Protein AF-A0A7X8QIA3-F1 (afdb_monomer_lite)

Radius of gyration: 25.98 Å; chains: 1; bounding box: 81×32×65 Å

Secondary structure (DSSP, 8-state):
---HHHHHHHHHHHHTTTTSEEEEEEE-SSS-EEEEEEEEEEE-SSEEEEEEEPTTS-EEEEEEEHHHHHTTSEEEEEPPPHHHHTTGGG--------------------

Structure (mmCIF, N/CA/C/O backbone):
data_AF-A0A7X8QIA3-F1
#
_entry.id   AF-A0A7X8QIA3-F1
#
loop_
_atom_site.group_PDB
_atom_site.id
_atom_site.type_symbol
_atom_site.label_atom_id
_atom_site.label_alt_id
_atom_site.label_comp_id
_atom_site.label_asym_id
_atom_site.label_entity_id
_atom_site.label_seq_id
_atom_site.pdbx_PDB_ins_code
_atom_site.Cartn_x
_atom_site.Cartn_y
_atom_site.Cartn_z
_atom_site.occupancy
_atom_site.B_iso_or_equiv
_atom_site.auth_seq_id
_atom_site.auth_comp_id
_atom_site.auth_asym_id
_atom_site.auth_atom_id
_atom_site.pdbx_PDB_model_num
ATOM 1 N N . MET A 1 1 ? -9.563 6.804 20.720 1.00 38.34 1 MET A N 1
ATOM 2 C CA . MET A 1 1 ? -9.244 5.400 21.048 1.00 38.34 1 MET A CA 1
ATOM 3 C C . MET A 1 1 ? -9.165 4.683 19.713 1.00 38.34 1 MET A C 1
ATOM 5 O O . MET A 1 1 ? -10.201 4.548 19.086 1.00 38.34 1 MET A O 1
ATOM 9 N N . ILE A 1 2 ? -7.966 4.381 19.207 1.00 37.50 2 ILE A N 1
ATOM 10 C CA . ILE A 1 2 ? -7.834 3.646 17.938 1.00 37.50 2 ILE A CA 1
ATOM 11 C C . ILE A 1 2 ? -8.128 2.188 18.264 1.00 37.50 2 ILE A C 1
ATOM 13 O O . ILE A 1 2 ? -7.470 1.584 19.117 1.00 37.50 2 ILE A O 1
ATOM 17 N N . VAL A 1 3 ? -9.212 1.684 17.691 1.00 44.78 3 VAL A N 1
ATOM 18 C CA . VAL A 1 3 ? -9.768 0.380 18.010 1.00 44.78 3 VAL A CA 1
ATOM 19 C C . VAL A 1 3 ? -8.868 -0.649 17.341 1.00 44.78 3 VAL A C 1
ATOM 21 O O . VAL A 1 3 ? -8.652 -0.632 16.138 1.00 44.78 3 VAL A O 1
ATOM 24 N N . LYS A 1 4 ? -8.294 -1.553 18.132 1.00 52.97 4 LYS A N 1
ATOM 25 C CA . LYS A 1 4 ? -7.361 -2.587 17.652 1.00 52.97 4 LYS A CA 1
ATOM 26 C C . LYS A 1 4 ? -7.958 -3.452 16.524 1.00 52.97 4 LYS A C 1
ATOM 28 O O . LYS A 1 4 ? -7.212 -3.980 15.708 1.00 52.97 4 LYS A O 1
ATOM 33 N N . ALA A 1 5 ? -9.291 -3.543 16.476 1.00 57.59 5 ALA A N 1
ATOM 34 C CA . ALA A 1 5 ? -10.055 -4.227 15.436 1.00 57.59 5 ALA A CA 1
ATOM 35 C C . ALA A 1 5 ? 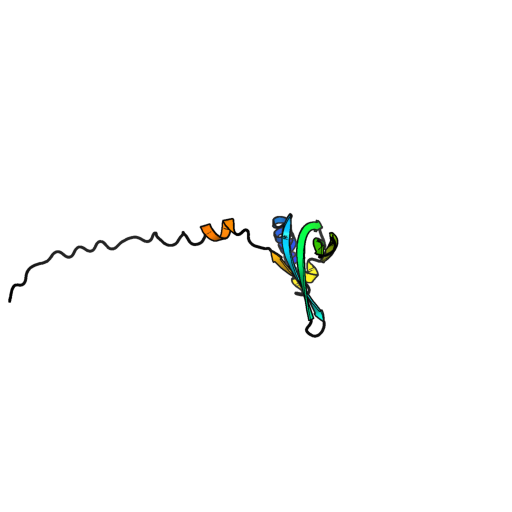-9.832 -3.644 14.027 1.00 57.59 5 ALA A C 1
ATOM 37 O O . ALA A 1 5 ? -9.848 -4.405 13.060 1.00 57.59 5 ALA A O 1
ATOM 38 N N . ASP A 1 6 ? -9.553 -2.341 13.916 1.00 76.69 6 ASP A N 1
ATOM 39 C CA . ASP A 1 6 ? -9.356 -1.672 12.624 1.00 76.69 6 ASP A CA 1
ATOM 40 C C . ASP A 1 6 ? -8.033 -2.105 11.972 1.00 76.69 6 ASP A C 1
ATOM 42 O O . ASP A 1 6 ? -7.965 -2.309 10.763 1.00 76.69 6 ASP A O 1
ATOM 46 N N . ILE A 1 7 ? -6.988 -2.342 12.780 1.00 84.44 7 ILE A N 1
ATOM 47 C CA . ILE A 1 7 ? -5.668 -2.765 12.285 1.00 84.44 7 ILE A CA 1
ATOM 48 C C . ILE A 1 7 ? -5.736 -4.164 11.672 1.00 84.44 7 ILE A C 1
ATOM 50 O O . ILE A 1 7 ? -5.192 -4.388 10.593 1.00 84.44 7 ILE A O 1
ATOM 54 N N . ASP A 1 8 ? -6.396 -5.112 12.343 1.00 85.88 8 ASP A N 1
ATOM 55 C CA . ASP A 1 8 ? -6.506 -6.481 11.836 1.00 85.88 8 ASP A CA 1
ATOM 56 C C . ASP A 1 8 ? -7.340 -6.550 10.550 1.00 85.88 8 ASP A C 1
ATOM 58 O O . ASP A 1 8 ? -7.040 -7.372 9.683 1.00 85.88 8 ASP A O 1
ATOM 62 N N . GLN A 1 9 ? -8.363 -5.700 10.406 1.00 85.56 9 GLN A N 1
ATOM 63 C CA . GLN A 1 9 ? -9.131 -5.611 9.164 1.00 85.56 9 GLN A CA 1
ATOM 64 C C . GLN A 1 9 ? -8.293 -5.002 8.038 1.00 85.56 9 GLN A C 1
ATOM 66 O O . GLN A 1 9 ? -8.147 -5.642 7.000 1.00 85.56 9 GLN A O 1
ATOM 71 N N . CYS A 1 10 ? -7.644 -3.855 8.276 1.00 87.31 10 CYS A N 1
ATOM 72 C CA . CYS A 1 10 ? -6.725 -3.259 7.304 1.00 87.31 10 CYS A CA 1
ATOM 73 C C . CYS A 1 10 ? -5.634 -4.240 6.870 1.00 87.31 10 CYS A C 1
ATOM 75 O O . CYS A 1 10 ? -5.300 -4.304 5.688 1.00 87.31 10 CYS A O 1
ATOM 77 N N . ARG A 1 11 ? -5.087 -5.024 7.808 1.00 88.19 11 ARG A N 1
ATOM 78 C CA . ARG A 1 11 ? -4.105 -6.061 7.490 1.00 88.19 11 ARG A CA 1
ATOM 79 C C . ARG A 1 11 ? -4.689 -7.105 6.544 1.00 88.19 11 ARG A C 1
ATOM 81 O O . ARG A 1 11 ? -4.061 -7.374 5.530 1.00 88.19 11 ARG A O 1
ATOM 88 N N . ARG A 1 12 ? -5.866 -7.668 6.846 1.00 89.56 12 ARG A N 1
ATOM 89 C CA . ARG A 1 12 ? -6.519 -8.670 5.980 1.00 89.56 12 ARG A CA 1
ATOM 90 C C . ARG A 1 12 ? -6.773 -8.132 4.575 1.00 89.56 12 ARG A C 1
ATOM 92 O O . ARG A 1 12 ? -6.523 -8.834 3.599 1.00 89.56 12 ARG A O 1
ATOM 99 N N . ASP A 1 13 ? -7.226 -6.887 4.477 1.00 87.19 13 ASP A N 1
ATOM 100 C CA . ASP A 1 13 ? -7.512 -6.253 3.192 1.00 87.19 13 ASP A CA 1
ATOM 101 C C . ASP A 1 13 ? -6.222 -6.050 2.380 1.00 87.19 13 ASP A C 1
ATOM 103 O O . ASP A 1 13 ? -6.183 -6.352 1.190 1.00 87.19 13 ASP A O 1
ATOM 107 N N . LEU A 1 14 ? -5.133 -5.614 3.024 1.00 88.81 14 LEU A N 1
ATOM 108 C CA . LEU A 1 14 ? -3.814 -5.482 2.393 1.00 88.81 14 LEU A CA 1
ATOM 109 C C . LEU A 1 14 ? -3.195 -6.834 2.025 1.00 88.81 14 LEU A C 1
ATOM 111 O O . LEU A 1 14 ? -2.626 -6.961 0.944 1.00 88.81 14 LEU A O 1
ATOM 115 N N . GLU A 1 15 ? -3.334 -7.850 2.874 1.00 90.56 15 GLU A N 1
ATOM 116 C CA . GLU A 1 15 ? -2.884 -9.218 2.594 1.00 90.56 15 GLU A CA 1
ATOM 117 C C . GLU A 1 15 ? -3.573 -9.781 1.342 1.00 90.56 15 GLU A C 1
ATOM 119 O O . GLU A 1 15 ? -2.917 -10.384 0.493 1.00 90.56 15 GLU A O 1
ATOM 124 N N . ALA A 1 16 ? -4.868 -9.502 1.155 1.00 88.75 16 ALA A N 1
ATOM 125 C CA . ALA A 1 16 ? -5.594 -9.857 -0.066 1.00 88.75 16 ALA A CA 1
ATOM 126 C C . ALA A 1 16 ? -5.094 -9.096 -1.312 1.00 88.75 16 ALA A C 1
ATOM 128 O O . ALA A 1 16 ? -5.400 -9.479 -2.441 1.00 88.75 16 ALA A O 1
ATOM 129 N N . CYS A 1 17 ? -4.335 -8.013 -1.122 1.00 86.06 17 CYS A N 1
ATOM 130 C CA . CYS A 1 17 ? -3.731 -7.197 -2.171 1.00 86.06 17 CYS A CA 1
ATOM 131 C C . CYS A 1 17 ? -2.253 -7.493 -2.447 1.00 86.06 17 CYS A C 1
ATOM 133 O O . CYS A 1 17 ? -1.657 -6.778 -3.256 1.00 86.06 17 CYS A O 1
ATOM 135 N N . LEU A 1 18 ? -1.648 -8.492 -1.800 1.00 91.00 18 LEU A N 1
ATOM 136 C CA . LEU A 1 18 ? -0.232 -8.814 -1.988 1.00 91.00 18 LEU A CA 1
ATOM 137 C C . LEU A 1 18 ? 0.094 -9.088 -3.464 1.00 91.00 18 LEU A C 1
ATOM 139 O O . LEU A 1 18 ? -0.629 -9.796 -4.161 1.00 91.00 18 LEU A O 1
ATOM 143 N N . GLY A 1 19 ? 1.185 -8.495 -3.948 1.00 90.44 19 GLY A N 1
ATOM 144 C CA . GLY A 1 19 ? 1.619 -8.577 -5.343 1.00 90.44 19 GLY A CA 1
ATOM 145 C C . GLY A 1 19 ? 0.891 -7.635 -6.306 1.00 90.44 19 GLY A C 1
ATOM 146 O O . GLY A 1 19 ? 1.276 -7.564 -7.473 1.00 90.44 19 GLY A O 1
ATOM 147 N N . ARG A 1 20 ? -0.124 -6.881 -5.857 1.00 90.12 20 ARG A N 1
ATOM 148 C CA . ARG A 1 20 ? -0.823 -5.899 -6.701 1.00 90.12 20 ARG A CA 1
ATOM 149 C C . ARG A 1 20 ? -0.118 -4.548 -6.719 1.00 90.12 20 ARG A C 1
ATOM 151 O O . ARG A 1 20 ? 0.591 -4.167 -5.781 1.00 90.12 20 ARG A O 1
ATOM 158 N N . LYS A 1 21 ? -0.352 -3.803 -7.800 1.00 91.00 21 LYS A N 1
ATOM 159 C CA . LYS A 1 21 ? 0.103 -2.422 -7.930 1.00 91.00 21 LYS A CA 1
ATOM 160 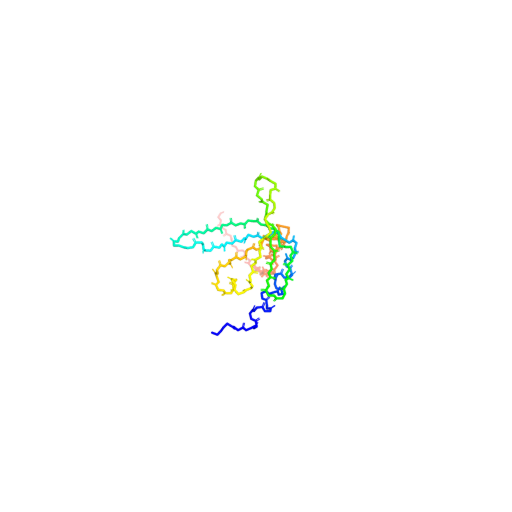C C . LYS A 1 21 ? -0.745 -1.516 -7.036 1.00 91.00 21 LYS A C 1
ATOM 162 O O . LYS A 1 21 ? -1.975 -1.565 -7.048 1.00 91.00 21 LYS A O 1
ATOM 167 N N . VAL A 1 22 ? -0.062 -0.709 -6.236 1.00 90.56 22 VAL A N 1
ATOM 168 C CA . VAL A 1 22 ? -0.655 0.217 -5.277 1.00 90.56 22 VAL A CA 1
ATOM 169 C C . VAL A 1 22 ? -0.078 1.613 -5.462 1.00 90.56 22 VAL A C 1
ATOM 171 O O . VAL A 1 22 ? 1.098 1.804 -5.785 1.00 90.56 22 VAL A O 1
ATOM 174 N N . ARG A 1 23 ? -0.920 2.611 -5.226 1.00 90.94 23 ARG A N 1
ATOM 175 C CA . ARG A 1 23 ? -0.568 4.024 -5.207 1.00 90.94 23 ARG A CA 1
ATOM 176 C C . ARG A 1 23 ? -0.652 4.522 -3.773 1.00 90.94 23 ARG A C 1
ATOM 178 O O . ARG A 1 23 ? -1.711 4.497 -3.155 1.00 90.94 23 ARG A O 1
ATOM 185 N N . LEU A 1 24 ? 0.482 4.966 -3.256 1.00 90.38 24 LEU A N 1
ATOM 186 C CA . LEU A 1 24 ? 0.625 5.532 -1.926 1.00 90.38 24 LEU A CA 1
ATOM 187 C C . LEU A 1 24 ? 0.576 7.048 -2.017 1.00 90.38 24 LEU A C 1
ATOM 189 O O . LEU A 1 24 ? 1.348 7.661 -2.760 1.00 90.38 24 LEU A O 1
ATOM 193 N N . ARG A 1 25 ? -0.295 7.667 -1.230 1.00 90.19 25 ARG A N 1
ATOM 194 C CA . ARG A 1 25 ? -0.402 9.117 -1.125 1.00 90.19 25 ARG A CA 1
ATOM 195 C C . ARG A 1 25 ? -0.137 9.525 0.315 1.00 90.19 25 ARG A C 1
ATOM 197 O O . ARG A 1 25 ? -0.846 9.123 1.223 1.00 90.19 25 ARG A O 1
ATOM 204 N N . THR A 1 26 ? 0.899 10.326 0.523 1.00 89.12 26 THR A N 1
ATOM 205 C CA . THR A 1 26 ? 1.325 10.773 1.857 1.00 89.12 26 THR A CA 1
ATOM 206 C C . THR A 1 26 ? 1.266 12.287 1.984 1.00 89.12 26 THR A C 1
ATOM 208 O O . THR A 1 26 ? 1.574 13.020 1.035 1.00 89.12 26 THR A O 1
ATOM 211 N N . SER A 1 27 ? 0.877 12.774 3.163 1.00 80.69 27 SER A N 1
ATOM 212 C CA . SER A 1 27 ? 0.826 14.202 3.486 1.00 80.69 27 SER A CA 1
ATOM 213 C C . SER A 1 27 ? 2.182 14.684 4.028 1.00 80.69 27 SER A C 1
ATOM 215 O O . SER A 1 27 ? 2.497 14.640 5.212 1.00 80.69 27 SER A O 1
ATOM 217 N N . GLY A 1 28 ? 3.037 15.176 3.133 1.00 72.31 28 GLY A N 1
ATOM 218 C CA . GLY A 1 28 ? 4.368 15.705 3.444 1.00 72.31 28 GLY A CA 1
ATOM 219 C C . GLY A 1 28 ? 4.366 17.149 3.972 1.00 72.31 28 GLY A C 1
ATOM 220 O O . GLY A 1 28 ? 5.086 17.992 3.435 1.00 72.31 28 GLY A O 1
ATOM 221 N N . GLY A 1 29 ? 3.563 17.473 4.992 1.00 75.69 29 GLY A N 1
ATOM 222 C CA . GLY A 1 29 ? 3.575 18.779 5.681 1.00 75.69 29 GLY A CA 1
ATOM 223 C C . GLY A 1 29 ? 2.549 19.818 5.183 1.00 75.69 29 GLY A C 1
ATOM 224 O O . GLY A 1 29 ? 1.447 19.470 4.774 1.00 75.69 29 GLY A O 1
ATOM 225 N N . ARG A 1 30 ? 2.881 21.126 5.248 1.00 77.75 30 ARG A N 1
ATOM 226 C CA . ARG A 1 30 ? 1.953 22.281 5.077 1.00 77.75 30 ARG A CA 1
ATOM 227 C C . ARG A 1 30 ? 1.444 22.514 3.634 1.00 77.75 30 ARG A C 1
ATOM 229 O O . ARG A 1 30 ? 1.590 23.621 3.126 1.00 77.75 30 ARG A O 1
ATOM 236 N N . LYS A 1 31 ? 0.806 21.509 3.012 1.00 78.94 31 LYS A N 1
ATOM 237 C CA . LYS A 1 31 ? 0.233 21.448 1.635 1.00 78.94 31 LYS A CA 1
ATOM 238 C C . LYS A 1 31 ? 1.046 20.673 0.590 1.00 78.94 31 LYS A C 1
ATOM 240 O O . LYS A 1 31 ? 0.834 20.863 -0.605 1.00 78.94 31 LYS A O 1
ATOM 245 N N . ARG A 1 32 ? 1.960 19.788 0.987 1.00 83.38 32 ARG A N 1
ATOM 246 C CA . ARG A 1 32 ? 2.629 18.903 0.019 1.00 83.38 32 ARG A CA 1
ATOM 247 C C . ARG A 1 32 ? 2.043 17.507 0.122 1.00 83.38 32 ARG A C 1
ATOM 249 O O . ARG A 1 32 ? 2.045 16.916 1.192 1.00 83.38 32 ARG A O 1
ATOM 256 N N . VAL A 1 33 ? 1.559 17.002 -1.001 1.00 86.88 33 VAL A N 1
ATOM 257 C CA . VAL A 1 33 ? 1.126 15.616 -1.157 1.00 86.88 33 VAL A CA 1
ATOM 258 C C . VAL A 1 33 ? 2.182 14.918 -1.997 1.00 86.88 33 VAL A C 1
ATOM 260 O O . VAL A 1 33 ? 2.545 15.413 -3.064 1.00 86.88 33 VAL A O 1
ATOM 263 N N . ILE A 1 34 ? 2.698 13.798 -1.506 1.00 87.12 34 ILE A N 1
ATOM 264 C CA . ILE A 1 34 ? 3.662 12.971 -2.227 1.00 87.12 34 ILE A CA 1
ATOM 265 C C . ILE A 1 34 ? 2.921 11.721 -2.681 1.00 87.12 34 ILE A C 1
ATOM 267 O O . ILE A 1 34 ? 2.378 10.989 -1.856 1.00 87.12 34 ILE A O 1
ATOM 271 N N . ILE A 1 35 ? 2.893 11.498 -3.992 1.00 88.81 35 ILE A N 1
ATOM 272 C CA . ILE A 1 35 ? 2.300 10.308 -4.600 1.00 88.81 35 ILE A CA 1
ATOM 273 C C . ILE A 1 35 ? 3.441 9.400 -5.048 1.00 88.81 35 ILE A C 1
ATOM 275 O O . ILE A 1 35 ? 4.383 9.853 -5.702 1.00 88.81 35 ILE A O 1
ATOM 279 N N . ARG A 1 36 ? 3.371 8.130 -4.662 1.00 88.69 36 ARG A N 1
ATOM 280 C CA . ARG A 1 36 ? 4.307 7.076 -5.049 1.00 88.69 36 ARG A CA 1
ATOM 281 C C . ARG A 1 36 ? 3.522 5.903 -5.601 1.00 88.69 36 ARG A C 1
ATOM 283 O O . ARG A 1 36 ? 2.489 5.546 -5.048 1.00 88.69 36 ARG A O 1
ATOM 290 N N . GLU A 1 37 ? 4.021 5.298 -6.664 1.00 89.88 37 GLU A N 1
ATOM 291 C CA . GLU A 1 37 ? 3.478 4.047 -7.185 1.00 89.88 37 GLU A CA 1
ATOM 292 C C . GLU A 1 37 ? 4.470 2.921 -6.926 1.00 89.88 37 GLU A C 1
ATOM 294 O O . GLU A 1 37 ? 5.686 3.106 -7.042 1.00 89.88 37 GLU A O 1
ATOM 299 N N . GLY A 1 38 ? 3.947 1.756 -6.566 1.00 91.69 38 GLY A N 1
ATOM 300 C CA . GLY A 1 38 ? 4.754 0.582 -6.292 1.00 91.69 38 GLY A CA 1
ATOM 301 C C . GLY A 1 38 ? 3.929 -0.692 -6.242 1.00 91.69 38 GLY A C 1
ATOM 302 O O . GLY A 1 38 ? 2.726 -0.686 -6.487 1.00 91.69 38 GLY A O 1
ATOM 303 N N . ILE A 1 39 ? 4.594 -1.796 -5.937 1.00 92.44 39 ILE A N 1
ATOM 304 C CA . ILE A 1 39 ? 3.985 -3.116 -5.788 1.00 92.44 39 ILE A CA 1
ATOM 305 C C . ILE A 1 39 ? 3.989 -3.466 -4.306 1.00 92.44 39 ILE A C 1
ATOM 307 O O . ILE A 1 39 ? 5.028 -3.359 -3.649 1.00 92.44 39 ILE A O 1
ATOM 311 N N . LEU A 1 40 ? 2.837 -3.868 -3.773 1.00 93.38 40 LEU A N 1
ATOM 312 C CA . LEU A 1 40 ? 2.755 -4.356 -2.401 1.00 93.38 40 LEU A CA 1
ATOM 313 C C . LEU A 1 40 ? 3.494 -5.695 -2.308 1.00 93.38 40 LEU A C 1
ATOM 315 O O . LEU A 1 40 ? 3.081 -6.672 -2.924 1.00 93.38 40 LEU A O 1
ATOM 319 N N . GLU A 1 41 ? 4.603 -5.724 -1.575 1.00 92.00 41 GLU A N 1
ATOM 320 C CA . GLU A 1 41 ? 5.505 -6.876 -1.545 1.00 92.00 41 GLU A CA 1
ATOM 321 C C . GLU A 1 41 ? 5.157 -7.815 -0.389 1.00 92.00 41 GLU A C 1
ATOM 323 O O . GLU A 1 41 ? 4.760 -8.952 -0.626 1.00 92.00 41 GLU A O 1
ATOM 328 N N . ASN A 1 42 ? 5.226 -7.314 0.850 1.00 92.62 42 ASN A N 1
ATOM 329 C CA . ASN A 1 42 ? 4.969 -8.094 2.058 1.00 92.62 42 ASN A CA 1
ATOM 330 C C . ASN A 1 42 ? 4.086 -7.318 3.044 1.00 92.62 42 ASN A C 1
ATOM 332 O O . ASN A 1 42 ? 4.214 -6.104 3.208 1.00 92.62 42 ASN A O 1
ATOM 336 N N . CYS A 1 43 ? 3.261 -8.056 3.784 1.00 92.19 43 CYS A N 1
ATOM 337 C CA . CYS A 1 43 ? 2.491 -7.568 4.923 1.00 92.19 43 CYS A CA 1
ATOM 338 C C . CYS A 1 43 ? 2.962 -8.311 6.178 1.00 92.19 43 CYS A C 1
ATOM 340 O O . CYS A 1 43 ? 2.838 -9.527 6.279 1.00 92.19 43 CYS A O 1
ATOM 342 N N . TYR A 1 44 ? 3.542 -7.580 7.126 1.00 91.69 44 TYR A N 1
ATOM 343 C CA . TYR A 1 44 ? 3.949 -8.082 8.439 1.00 91.69 44 TYR A CA 1
ATOM 344 C C . TYR A 1 44 ? 2.902 -7.698 9.492 1.00 91.69 44 TYR A C 1
ATOM 346 O O . TYR A 1 44 ? 2.054 -6.851 9.222 1.00 91.69 44 TYR A O 1
ATOM 354 N N . PRO A 1 45 ? 2.952 -8.241 10.723 1.00 88.38 45 PRO A N 1
ATOM 355 C CA . PRO A 1 45 ? 1.922 -7.979 11.731 1.00 88.38 45 PRO A CA 1
ATOM 356 C C . PRO A 1 45 ? 1.676 -6.498 12.060 1.00 88.38 45 PRO A C 1
ATOM 358 O O . PRO A 1 45 ? 0.541 -6.133 12.342 1.00 88.38 45 PRO A O 1
ATOM 361 N N . ASN A 1 46 ? 2.711 -5.649 11.995 1.00 89.81 46 ASN A N 1
ATOM 362 C CA . ASN A 1 46 ? 2.625 -4.2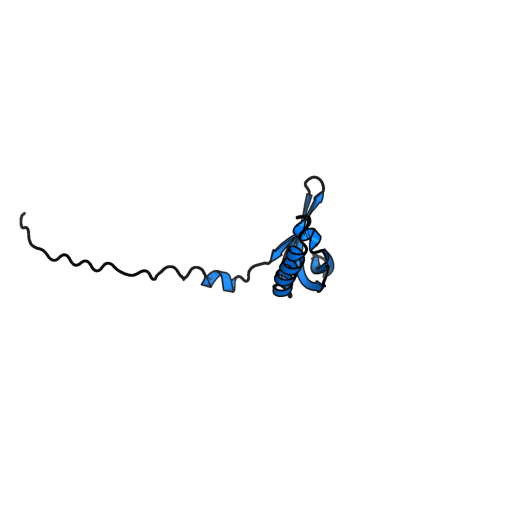27 12.369 1.00 89.81 46 ASN A CA 1
ATOM 363 C C . ASN A 1 46 ? 2.892 -3.248 11.214 1.00 89.81 46 ASN A C 1
ATOM 365 O O . ASN A 1 46 ? 2.575 -2.064 11.331 1.00 89.81 46 ASN A O 1
ATOM 369 N N . VAL A 1 47 ? 3.503 -3.720 10.127 1.00 92.81 47 VAL A N 1
ATOM 370 C CA . VAL A 1 47 ? 3.940 -2.892 8.998 1.00 92.81 47 VAL A CA 1
ATOM 371 C C . VAL A 1 47 ? 3.752 -3.636 7.685 1.00 92.81 47 VAL A C 1
ATOM 373 O O . VAL A 1 47 ? 3.756 -4.863 7.664 1.00 92.81 47 VAL A O 1
ATOM 376 N N . PHE A 1 48 ? 3.654 -2.908 6.585 1.00 93.00 48 PHE A N 1
ATOM 377 C CA . PHE A 1 48 ? 3.659 -3.452 5.231 1.00 93.00 48 PHE A CA 1
ATOM 378 C C . PHE A 1 48 ? 4.769 -2.797 4.409 1.00 93.00 48 PHE A C 1
ATOM 380 O O . PHE A 1 48 ? 5.193 -1.677 4.707 1.00 93.00 48 PHE A O 1
ATOM 387 N N . THR A 1 49 ? 5.262 -3.502 3.393 1.00 94.00 49 THR A N 1
ATOM 388 C CA . THR A 1 49 ? 6.348 -3.039 2.528 1.00 94.00 49 THR A CA 1
ATOM 389 C C . THR A 1 49 ? 5.892 -2.930 1.083 1.00 94.00 49 THR A C 1
ATOM 391 O O . THR A 1 49 ? 5.338 -3.875 0.521 1.00 94.00 49 THR A O 1
ATOM 394 N N . VAL A 1 50 ? 6.168 -1.786 0.465 1.00 93.19 50 VAL A N 1
ATOM 395 C CA . VAL A 1 50 ? 5.830 -1.487 -0.926 1.00 93.19 50 VAL A CA 1
ATOM 396 C C . VAL A 1 50 ? 7.098 -1.198 -1.703 1.00 93.19 50 VAL A C 1
ATOM 398 O O . VAL A 1 50 ? 7.879 -0.310 -1.355 1.00 93.19 50 VAL A O 1
ATOM 401 N N . ARG A 1 51 ? 7.283 -1.938 -2.785 1.00 93.00 51 ARG A N 1
ATOM 402 C CA . ARG A 1 51 ? 8.403 -1.807 -3.702 1.00 93.00 51 ARG A CA 1
ATOM 403 C C . ARG A 1 51 ? 8.080 -0.765 -4.768 1.00 93.00 51 ARG A C 1
ATOM 405 O O . ARG A 1 51 ? 7.285 -1.029 -5.666 1.00 93.00 51 ARG A O 1
ATOM 412 N N . CYS A 1 52 ? 8.685 0.412 -4.683 1.00 90.94 52 CYS A N 1
ATOM 413 C CA . CYS A 1 52 ? 8.506 1.496 -5.648 1.00 90.94 52 CYS A CA 1
ATOM 414 C C . CYS A 1 52 ? 9.687 1.536 -6.624 1.00 90.94 52 CYS A C 1
ATOM 416 O O . CYS A 1 52 ? 10.840 1.495 -6.200 1.00 90.94 52 CYS A O 1
ATOM 418 N N . VAL A 1 53 ? 9.426 1.655 -7.925 1.00 84.62 53 VAL A N 1
ATOM 419 C CA . VAL A 1 53 ? 10.483 1.790 -8.942 1.00 84.62 53 VAL A CA 1
ATOM 420 C C . VAL A 1 53 ? 10.648 3.270 -9.285 1.00 84.62 53 VAL A C 1
ATOM 422 O O . VAL A 1 53 ? 9.662 3.951 -9.560 1.00 84.62 53 VAL A O 1
ATOM 425 N N . ARG A 1 54 ? 11.881 3.789 -9.239 1.00 81.25 54 ARG A N 1
ATOM 426 C CA . ARG A 1 54 ? 12.219 5.137 -9.733 1.00 81.25 54 ARG A CA 1
ATOM 427 C C . ARG A 1 54 ? 12.831 5.073 -11.133 1.00 81.25 54 ARG A C 1
ATOM 429 O O . ARG A 1 54 ? 13.361 4.043 -11.531 1.00 81.25 54 ARG A O 1
ATOM 436 N N . ASP A 1 55 ? 12.851 6.214 -11.821 1.00 77.56 55 ASP A N 1
ATOM 437 C CA . ASP A 1 55 ? 13.299 6.362 -13.218 1.00 77.56 55 ASP A CA 1
ATOM 438 C C . ASP A 1 55 ? 14.741 5.891 -13.508 1.00 77.56 55 ASP A C 1
ATOM 440 O O . ASP A 1 55 ? 15.083 5.641 -14.656 1.00 77.56 55 ASP A O 1
ATOM 444 N N . ASN A 1 56 ? 15.592 5.742 -12.486 1.00 77.31 56 ASN A N 1
ATOM 445 C CA . ASN A 1 56 ? 16.998 5.330 -12.625 1.00 77.31 56 ASN A CA 1
ATOM 446 C C . ASN A 1 56 ? 17.242 3.858 -12.225 1.00 77.31 56 ASN A C 1
ATOM 448 O O . ASN A 1 56 ? 18.247 3.577 -11.577 1.00 77.31 56 ASN A O 1
ATOM 452 N N . GLU A 1 57 ? 16.289 2.949 -12.473 1.00 72.38 57 GLU A N 1
ATOM 453 C CA . GLU A 1 57 ? 16.319 1.527 -12.045 1.00 72.38 57 GLU A CA 1
ATOM 454 C C . GLU A 1 57 ? 16.466 1.298 -10.527 1.00 72.38 57 GLU A C 1
ATOM 456 O O . GLU A 1 57 ? 16.529 0.164 -10.049 1.00 72.38 57 GLU A O 1
ATOM 461 N N . ASN A 1 58 ? 16.469 2.367 -9.729 1.00 81.88 58 ASN A N 1
ATOM 462 C CA . ASN A 1 58 ? 16.573 2.249 -8.290 1.00 81.88 58 ASN A CA 1
ATOM 463 C C . ASN A 1 58 ? 15.214 1.850 -7.716 1.00 81.88 58 ASN A C 1
ATOM 465 O O . ASN A 1 58 ? 14.227 2.587 -7.821 1.00 81.88 58 ASN A O 1
ATOM 469 N N . THR A 1 59 ? 15.187 0.673 -7.105 1.00 85.19 59 THR A N 1
ATOM 470 C CA . THR A 1 59 ? 14.010 0.139 -6.435 1.00 85.19 59 THR A CA 1
ATOM 471 C C . THR A 1 59 ? 14.053 0.551 -4.969 1.00 85.19 59 THR A C 1
ATOM 473 O O . THR A 1 59 ? 14.940 0.151 -4.220 1.00 85.19 59 THR A O 1
ATOM 476 N N . GLU A 1 60 ? 13.093 1.367 -4.555 1.00 89.56 60 GLU A N 1
ATOM 477 C CA . GLU A 1 60 ? 12.952 1.850 -3.186 1.00 89.56 60 GLU A CA 1
ATOM 478 C C . GLU A 1 60 ? 11.893 1.010 -2.466 1.00 89.56 60 GLU A C 1
ATOM 480 O O . GLU A 1 60 ? 10.716 1.032 -2.828 1.00 89.56 60 GLU A O 1
ATOM 485 N N . LEU A 1 61 ? 12.310 0.256 -1.448 1.00 90.75 61 LEU A N 1
ATOM 486 C CA . LEU A 1 61 ? 11.394 -0.476 -0.580 1.00 90.75 61 LEU A CA 1
ATOM 487 C C . LEU A 1 61 ? 10.944 0.441 0.558 1.00 90.75 61 LEU A C 1
ATOM 489 O O . LEU A 1 61 ? 11.742 0.813 1.419 1.00 90.75 61 LEU A O 1
ATOM 493 N N . LEU A 1 62 ? 9.668 0.807 0.560 1.00 90.62 62 LEU A N 1
ATOM 494 C CA . LEU A 1 62 ? 9.071 1.663 1.578 1.00 90.62 62 LEU A CA 1
ATOM 495 C C . LEU A 1 62 ? 8.295 0.817 2.580 1.00 90.62 62 LEU A C 1
ATOM 497 O O . LEU A 1 62 ? 7.457 0.012 2.185 1.00 90.62 62 LEU A O 1
ATOM 501 N N . SER A 1 63 ? 8.544 1.020 3.870 1.00 92.19 63 SER A N 1
ATOM 502 C CA . SER A 1 63 ? 7.790 0.389 4.953 1.00 92.19 63 SER A CA 1
ATOM 503 C C . SER A 1 63 ? 6.871 1.399 5.632 1.00 92.19 63 SER A C 1
ATOM 505 O O . SER A 1 63 ? 7.350 2.444 6.077 1.00 92.19 63 SER A O 1
ATOM 507 N N . TYR A 1 64 ? 5.593 1.061 5.774 1.00 91.06 64 TYR A N 1
ATOM 508 C CA . TYR A 1 64 ? 4.591 1.879 6.462 1.00 91.06 64 TYR A CA 1
ATOM 509 C C . TYR A 1 64 ? 3.854 1.055 7.511 1.00 91.06 64 TYR A C 1
ATOM 511 O O . TYR A 1 64 ? 3.752 -0.169 7.392 1.00 91.06 64 TYR A O 1
ATOM 519 N N . SER A 1 65 ? 3.346 1.709 8.552 1.00 91.69 65 SER A N 1
ATOM 520 C CA . SER A 1 65 ? 2.533 1.047 9.569 1.00 91.69 65 SER A CA 1
ATOM 521 C C . SER A 1 65 ? 1.053 1.084 9.196 1.00 91.69 65 SER A C 1
ATOM 523 O O . SER A 1 65 ? 0.589 1.994 8.513 1.00 91.69 65 SER A O 1
ATOM 525 N N . TYR A 1 66 ? 0.276 0.119 9.688 1.00 90.00 66 TYR A N 1
ATOM 526 C CA . TYR A 1 66 ? -1.185 0.167 9.533 1.00 90.00 66 TYR A CA 1
ATOM 527 C C . TYR A 1 66 ? -1.797 1.368 10.258 1.00 90.00 66 TYR A C 1
ATOM 529 O O . TYR A 1 66 ? -2.835 1.873 9.850 1.00 90.00 66 TYR A O 1
ATOM 537 N N . VAL A 1 67 ? -1.134 1.856 11.312 1.00 89.44 67 VAL A N 1
ATOM 538 C CA . VAL A 1 67 ? -1.562 3.062 12.025 1.00 89.44 67 VAL A CA 1
ATOM 539 C C . VAL A 1 67 ? -1.515 4.271 11.097 1.00 89.44 67 VAL A C 1
ATOM 541 O O . VAL A 1 67 ? -2.457 5.048 11.123 1.00 89.44 67 VAL A O 1
ATOM 544 N N . ASP A 1 68 ? -0.505 4.382 10.228 1.00 88.44 68 ASP A N 1
ATOM 545 C CA . ASP A 1 68 ? -0.394 5.500 9.279 1.00 88.44 68 ASP A CA 1
ATOM 546 C C . ASP A 1 68 ? -1.573 5.559 8.296 1.00 88.44 68 ASP A C 1
ATOM 548 O O . ASP A 1 68 ? -1.950 6.644 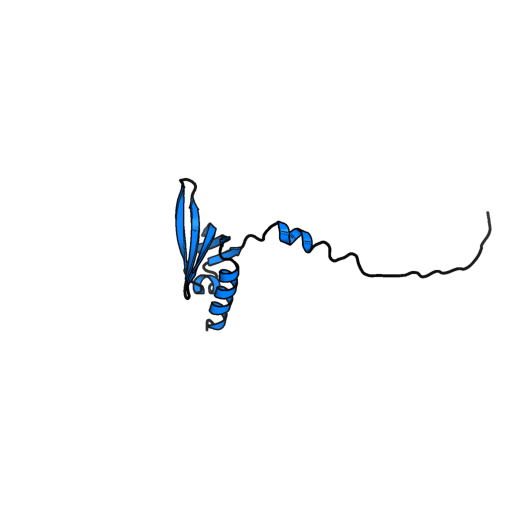7.850 1.00 88.44 68 ASP A O 1
ATOM 552 N N . ILE A 1 69 ? -2.167 4.405 7.974 1.00 86.69 69 ILE A N 1
ATOM 553 C CA . ILE A 1 69 ? -3.388 4.316 7.163 1.00 86.69 69 ILE A CA 1
ATOM 554 C C . ILE A 1 69 ? -4.592 4.785 7.973 1.00 86.69 69 ILE A C 1
ATOM 556 O O . ILE A 1 69 ? -5.363 5.625 7.516 1.00 86.69 69 ILE A O 1
ATOM 560 N N . LEU A 1 70 ? -4.726 4.283 9.202 1.00 86.12 70 LEU A N 1
ATOM 561 C CA . LEU A 1 70 ? -5.828 4.642 10.096 1.00 86.12 70 LEU A CA 1
ATOM 562 C C . LEU A 1 70 ? -5.806 6.119 10.511 1.00 86.12 70 LEU A C 1
ATOM 564 O O . LEU A 1 70 ? -6.850 6.677 10.838 1.00 86.12 70 LEU A O 1
ATOM 568 N N . THR A 1 71 ? -4.634 6.755 10.523 1.00 86.31 71 THR A N 1
ATOM 569 C CA . THR A 1 71 ? -4.467 8.184 10.823 1.00 86.31 71 THR A CA 1
ATOM 570 C C . THR A 1 71 ? -4.430 9.058 9.573 1.00 86.31 71 THR A C 1
ATOM 572 O O . THR A 1 71 ? -4.023 10.217 9.674 1.00 86.31 71 THR A O 1
ATOM 575 N N . GLU A 1 72 ? -4.785 8.519 8.400 1.00 83.19 72 GLU A N 1
ATOM 576 C CA . GLU A 1 72 ? -4.804 9.240 7.112 1.00 83.19 72 GLU A CA 1
ATOM 577 C C . GLU A 1 72 ? -3.460 9.919 6.777 1.00 83.19 72 GLU A C 1
ATOM 579 O O . GLU A 1 72 ? -3.359 10.884 6.017 1.00 83.19 72 GLU A O 1
ATOM 584 N N . THR A 1 73 ? -2.378 9.423 7.373 1.00 86.38 73 THR A N 1
ATOM 585 C CA . THR A 1 73 ? -1.016 9.893 7.109 1.00 86.38 73 THR A CA 1
ATOM 586 C C . THR A 1 73 ? -0.518 9.307 5.788 1.00 86.38 73 THR A C 1
ATOM 588 O O . THR A 1 73 ? 0.216 9.967 5.042 1.00 86.38 73 THR A O 1
ATOM 591 N N . VAL A 1 74 ? -0.973 8.089 5.481 1.00 87.25 74 VAL A N 1
ATOM 592 C CA . VAL A 1 74 ? -0.758 7.355 4.235 1.00 87.25 74 VAL A CA 1
ATOM 593 C C . VAL A 1 74 ? -2.111 6.862 3.718 1.00 87.25 74 VAL A C 1
ATOM 595 O O . VAL A 1 74 ? -2.752 6.027 4.341 1.00 87.25 74 VAL A O 1
ATOM 598 N N . GLU A 1 75 ? -2.524 7.308 2.541 1.00 88.06 75 GLU A N 1
ATOM 599 C CA . GLU A 1 75 ? -3.631 6.704 1.799 1.00 88.06 75 GLU A CA 1
ATOM 600 C C . GLU A 1 75 ? -3.069 5.649 0.835 1.00 88.06 75 GLU A C 1
ATOM 602 O O . GLU A 1 75 ? -2.130 5.925 0.078 1.00 88.06 75 GLU A O 1
ATOM 607 N N . VAL A 1 76 ? -3.646 4.445 0.847 1.00 88.38 76 VAL A N 1
ATOM 608 C CA . VAL A 1 76 ? -3.289 3.350 -0.067 1.00 88.38 76 VAL A CA 1
ATOM 609 C C . VAL A 1 76 ? -4.440 3.126 -1.040 1.00 88.38 76 VAL A C 1
ATOM 611 O O . VAL A 1 76 ? -5.537 2.760 -0.631 1.00 88.38 76 VAL A O 1
ATOM 614 N N . ALA A 1 77 ? -4.187 3.316 -2.332 1.00 87.94 77 ALA A N 1
ATOM 615 C CA . ALA A 1 77 ? -5.130 3.000 -3.397 1.00 87.94 77 ALA A CA 1
ATOM 616 C C . ALA A 1 77 ? -4.626 1.790 -4.190 1.00 87.94 77 ALA A C 1
ATOM 618 O O . ALA A 1 77 ? -3.540 1.829 -4.766 1.00 87.94 77 ALA A O 1
ATOM 619 N N . VAL A 1 78 ? -5.405 0.712 -4.214 1.00 86.06 78 VAL A N 1
ATOM 620 C CA . VAL A 1 78 ? -5.111 -0.485 -5.014 1.00 86.06 78 VAL A CA 1
ATOM 621 C C . VAL A 1 78 ? -5.664 -0.259 -6.416 1.00 86.06 78 VAL A C 1
ATOM 623 O O . VAL A 1 78 ? -6.813 0.157 -6.556 1.00 86.06 78 VAL A O 1
ATOM 626 N N . GLU A 1 79 ? -4.855 -0.492 -7.448 1.00 79.94 79 GLU A N 1
ATOM 627 C CA . GLU A 1 79 ? -5.312 -0.370 -8.834 1.00 79.94 79 GLU A CA 1
ATOM 628 C C . GLU A 1 79 ? -6.268 -1.543 -9.137 1.00 79.94 79 GLU A C 1
ATOM 630 O O . GLU A 1 79 ? -5.852 -2.700 -9.008 1.00 79.94 79 GLU A O 1
ATOM 635 N N . PRO A 1 80 ? -7.560 -1.289 -9.439 1.00 69.44 80 PRO A N 1
ATOM 636 C CA . PRO A 1 80 ? -8.493 -2.358 -9.763 1.00 69.44 80 PRO A CA 1
ATOM 637 C C . PRO A 1 80 ? -8.074 -3.004 -11.080 1.00 69.44 80 PRO A C 1
ATOM 639 O O . PRO A 1 80 ? -7.699 -2.313 -12.026 1.00 69.44 80 PRO A O 1
ATOM 642 N N . ASP A 1 81 ? -8.146 -4.332 -11.129 1.00 64.75 81 ASP A N 1
ATOM 643 C CA . ASP A 1 81 ? -7.861 -5.079 -12.346 1.00 64.75 81 ASP A CA 1
ATOM 644 C C . ASP A 1 81 ? -8.881 -4.669 -13.426 1.00 64.75 81 ASP A C 1
ATOM 646 O O . ASP A 1 81 ? -10.090 -4.838 -13.204 1.00 64.75 81 ASP A O 1
ATOM 650 N N . PRO A 1 82 ? -8.447 -4.081 -14.558 1.00 60.19 82 PRO A N 1
ATOM 651 C CA . PRO A 1 82 ? -9.360 -3.588 -15.585 1.00 60.19 82 PRO A CA 1
ATOM 652 C C . PRO A 1 82 ? -10.294 -4.678 -16.128 1.00 60.19 82 PRO A C 1
ATOM 654 O O . PRO A 1 82 ? -11.372 -4.349 -16.615 1.00 60.19 82 PRO A O 1
ATOM 657 N N . GLU A 1 83 ? -9.937 -5.960 -16.010 1.00 56.31 83 GLU A N 1
ATOM 658 C CA . GLU A 1 83 ? -10.729 -7.077 -16.537 1.00 56.31 83 GLU A CA 1
ATOM 659 C C . GLU A 1 83 ? -11.982 -7.399 -15.692 1.00 56.31 83 GLU A C 1
ATOM 661 O O . GLU A 1 83 ? -13.013 -7.799 -16.233 1.00 56.31 83 GLU A O 1
ATOM 666 N N . LEU A 1 84 ? -11.960 -7.133 -14.378 1.00 54.66 84 LEU A N 1
ATOM 667 C CA . LEU A 1 84 ? -13.109 -7.360 -13.482 1.00 54.66 84 LEU A CA 1
ATOM 668 C C . LEU A 1 84 ? -14.138 -6.217 -13.510 1.00 54.66 84 LEU A C 1
ATOM 670 O O . LEU A 1 84 ? -15.311 -6.440 -13.210 1.00 54.66 84 LEU A O 1
ATOM 674 N N . ALA A 1 85 ? -13.732 -5.005 -13.901 1.00 56.28 85 ALA A N 1
ATOM 675 C CA . ALA A 1 85 ? -14.630 -3.850 -13.978 1.00 56.28 85 ALA A CA 1
ATOM 676 C C . ALA A 1 85 ? -15.660 -3.963 -15.121 1.00 56.28 85 ALA A C 1
ATOM 678 O O . ALA A 1 85 ? -16.755 -3.413 -15.020 1.00 56.28 85 ALA A O 1
ATOM 679 N N . VAL A 1 86 ? -15.346 -4.708 -16.188 1.00 55.25 86 VAL A N 1
ATOM 680 C CA . VAL A 1 86 ? -16.208 -4.834 -17.382 1.00 55.25 86 VAL A CA 1
ATOM 681 C C . VAL A 1 86 ? -17.417 -5.752 -17.140 1.00 55.25 86 VAL A C 1
ATOM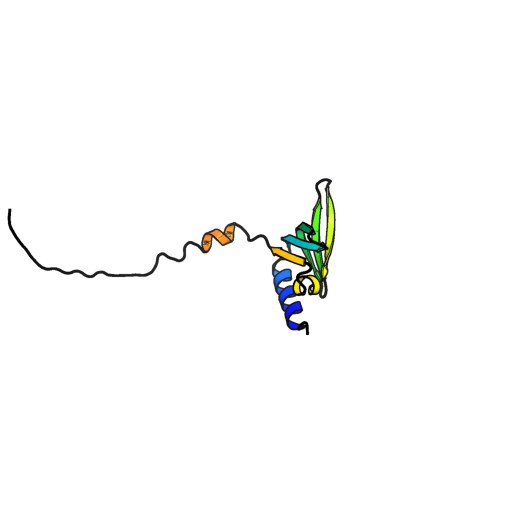 683 O O . VAL A 1 86 ? -18.427 -5.645 -17.832 1.00 55.25 86 VAL A O 1
ATOM 686 N N . LEU A 1 87 ? -17.349 -6.649 -16.151 1.00 55.97 87 LEU A N 1
ATOM 687 C CA . LEU A 1 87 ? -18.413 -7.623 -15.877 1.00 55.97 87 LEU A CA 1
ATOM 688 C C . LEU A 1 87 ? -19.547 -7.061 -15.003 1.00 55.97 87 LEU A C 1
ATOM 690 O O . LEU A 1 87 ? -20.661 -7.572 -15.074 1.00 55.97 87 LEU A O 1
ATOM 694 N N . ALA A 1 88 ? -19.303 -6.001 -14.223 1.00 56.72 88 ALA A N 1
ATOM 695 C CA . ALA A 1 88 ? -20.315 -5.420 -13.333 1.00 56.72 88 ALA A CA 1
ATOM 696 C C . ALA A 1 88 ? -21.406 -4.621 -14.076 1.00 56.72 88 ALA A C 1
ATOM 698 O O . ALA A 1 88 ? -22.534 -4.530 -13.593 1.00 56.72 88 ALA A O 1
ATOM 699 N N . ASP A 1 89 ? -21.102 -4.091 -15.265 1.00 52.88 89 ASP A N 1
ATOM 700 C CA . ASP A 1 89 ? -22.014 -3.232 -16.040 1.00 52.88 89 ASP A CA 1
ATOM 701 C C . ASP A 1 89 ? -23.092 -4.014 -16.820 1.00 52.88 89 ASP A C 1
ATOM 703 O O . ASP A 1 89 ? -24.029 -3.439 -17.361 1.00 52.88 89 ASP A O 1
ATOM 707 N N . ARG A 1 90 ? -23.004 -5.351 -16.881 1.00 54.91 90 ARG A N 1
ATOM 708 C CA . ARG A 1 90 ? -23.917 -6.177 -17.700 1.00 54.91 90 ARG A CA 1
ATOM 709 C C . ARG A 1 90 ? -25.133 -6.735 -16.956 1.00 54.91 90 ARG A C 1
ATOM 711 O O . ARG A 1 90 ? -25.894 -7.496 -17.541 1.00 54.91 90 ARG A O 1
ATOM 718 N N . SER A 1 91 ? -25.343 -6.356 -15.697 1.00 52.81 91 SER A N 1
ATOM 719 C CA . SER A 1 91 ? -26.366 -6.966 -14.828 1.00 52.81 91 SER A CA 1
ATOM 720 C C . SER A 1 91 ? -27.764 -6.323 -14.904 1.00 52.81 91 SER A C 1
ATOM 722 O O . SER A 1 91 ? -28.618 -6.690 -14.108 1.00 52.81 91 SER A O 1
ATOM 724 N N . LEU A 1 92 ? -28.012 -5.345 -15.789 1.00 59.31 92 LEU A N 1
ATOM 725 C CA . LEU A 1 92 ? -29.241 -4.520 -15.772 1.00 59.31 92 LEU A CA 1
ATOM 726 C C . LEU A 1 92 ? -30.180 -4.695 -16.983 1.00 59.31 92 LEU A C 1
ATOM 728 O O . LEU A 1 92 ? -30.917 -3.773 -17.323 1.00 59.31 92 LEU A O 1
ATOM 732 N N . GLN A 1 93 ? -30.202 -5.854 -17.642 1.00 53.25 93 GLN A N 1
ATOM 733 C CA . GLN A 1 93 ? -31.218 -6.140 -18.669 1.00 53.25 93 GLN A CA 1
ATOM 734 C C . GLN A 1 93 ? -31.927 -7.469 -18.417 1.00 53.25 93 GLN A C 1
ATOM 736 O O . GLN A 1 93 ? -31.957 -8.321 -19.289 1.00 53.25 93 GLN A O 1
ATOM 741 N N . ASP A 1 94 ? -32.503 -7.635 -17.232 1.00 56.12 94 ASP A N 1
ATOM 742 C CA . ASP A 1 94 ? -33.568 -8.613 -17.010 1.00 56.12 94 ASP A CA 1
ATOM 743 C C . ASP A 1 94 ? -34.484 -8.094 -15.895 1.00 56.12 94 ASP A C 1
ATOM 745 O O . ASP A 1 94 ? -34.314 -8.419 -14.729 1.00 56.12 94 ASP A O 1
ATOM 749 N N . ASP A 1 95 ? -35.444 -7.253 -16.276 1.00 53.19 95 ASP A N 1
ATOM 750 C CA . ASP A 1 95 ? -36.741 -7.162 -15.603 1.00 53.19 95 ASP A CA 1
ATOM 751 C C . ASP A 1 95 ? -37.812 -7.048 -16.699 1.00 53.19 95 ASP A C 1
ATOM 753 O O . ASP A 1 95 ? -38.112 -5.987 -17.245 1.00 53.19 95 ASP A O 1
ATOM 757 N N . SER A 1 96 ? -38.250 -8.234 -17.116 1.00 53.97 96 SER A N 1
ATOM 758 C CA . SER A 1 96 ? -39.637 -8.636 -17.373 1.00 53.97 96 SER A CA 1
ATOM 759 C C . SER A 1 96 ? -40.736 -7.565 -17.523 1.00 53.97 96 SER A C 1
ATOM 761 O O . SER A 1 96 ? -41.017 -6.793 -16.614 1.00 53.97 96 SER A O 1
ATOM 763 N N . GLU A 1 97 ? -41.479 -7.753 -18.620 1.00 57.09 97 GLU A N 1
ATOM 764 C CA . GLU A 1 97 ? -42.951 -7.771 -18.723 1.00 57.09 97 GLU A CA 1
ATOM 765 C C . GLU A 1 97 ? -43.761 -6.460 -18.670 1.00 57.09 97 GLU A C 1
ATOM 767 O O . GLU A 1 97 ? -43.982 -5.834 -17.640 1.00 57.09 97 GLU A O 1
ATOM 772 N N . SER A 1 98 ? -44.406 -6.162 -19.802 1.00 49.16 98 SER A N 1
ATOM 773 C CA . SER A 1 98 ? -45.872 -6.013 -19.843 1.00 49.16 98 SER A CA 1
ATOM 774 C C . SER A 1 98 ? -46.355 -6.392 -21.242 1.00 49.16 98 SER A C 1
ATOM 776 O O . SER A 1 98 ? -46.236 -5.636 -22.206 1.00 49.16 98 SER A O 1
ATOM 778 N N . VAL A 1 99 ? -46.845 -7.625 -21.358 1.00 59.16 99 VAL A N 1
ATOM 779 C CA . VAL A 1 99 ? -47.807 -7.992 -22.392 1.00 59.16 99 VAL A CA 1
ATOM 780 C C . VAL A 1 99 ? -49.152 -7.538 -21.849 1.00 59.16 99 VAL A C 1
ATOM 782 O O . VAL A 1 99 ? -49.779 -8.276 -21.102 1.00 59.16 99 VAL A O 1
ATOM 785 N N . ASP A 1 100 ? -49.580 -6.336 -22.211 1.00 51.72 100 ASP A N 1
ATOM 786 C CA . ASP A 1 100 ? -50.989 -5.973 -22.127 1.00 51.72 100 ASP A CA 1
ATOM 787 C C . ASP A 1 100 ? -51.482 -5.822 -23.559 1.00 51.72 100 ASP A C 1
ATOM 789 O O . ASP A 1 100 ? -51.249 -4.833 -24.255 1.00 51.72 100 ASP A O 1
ATOM 793 N N . GLY A 1 101 ? -52.065 -6.919 -24.036 1.00 58.38 101 GLY A N 1
ATOM 794 C CA . GLY A 1 101 ? -52.957 -6.867 -25.168 1.00 58.38 101 GLY A CA 1
ATOM 795 C C . GLY A 1 101 ? -54.248 -6.209 -24.714 1.00 58.38 101 GLY A C 1
ATOM 796 O O . GLY A 1 101 ? -54.977 -6.801 -23.928 1.00 58.38 101 GLY A O 1
ATOM 797 N N . ASP A 1 102 ? -54.537 -5.044 -25.274 1.00 54.72 102 ASP A N 1
ATOM 798 C CA . ASP A 1 102 ? -55.905 -4.577 -25.440 1.00 54.72 102 ASP A CA 1
ATOM 799 C C . ASP A 1 102 ? -56.244 -4.682 -26.930 1.00 54.72 102 ASP A C 1
ATOM 801 O O . ASP A 1 102 ? -55.912 -3.841 -27.769 1.00 54.72 102 ASP A O 1
ATOM 805 N N . ASP A 1 103 ? -56.856 -5.820 -27.247 1.00 57.22 103 ASP A N 1
ATOM 806 C CA . ASP A 1 103 ? -57.894 -5.921 -28.262 1.00 57.22 103 ASP A CA 1
ATOM 807 C C . ASP A 1 103 ? -58.980 -4.888 -27.916 1.00 57.22 103 ASP A C 1
ATOM 809 O O . ASP A 1 103 ? -59.491 -4.923 -26.806 1.00 57.22 103 ASP A O 1
ATOM 813 N N . GLU A 1 104 ? -59.285 -3.941 -28.809 1.00 50.66 104 GLU A N 1
ATOM 814 C CA . GLU A 1 104 ? -60.671 -3.614 -29.179 1.00 50.66 104 GLU A CA 1
ATOM 815 C C . GLU A 1 104 ? -60.750 -2.490 -30.238 1.00 50.66 104 GLU A C 1
ATOM 817 O O . GLU A 1 104 ? -60.493 -1.313 -30.007 1.00 50.66 104 GLU A O 1
ATOM 822 N N . THR A 1 105 ? -61.191 -2.915 -31.426 1.00 55.72 105 THR A N 1
ATOM 823 C CA . THR A 1 105 ? -62.182 -2.276 -32.314 1.00 55.72 105 THR A CA 1
ATOM 824 C C . THR A 1 105 ? -61.994 -0.856 -32.884 1.00 55.72 105 THR A C 1
ATOM 826 O O . THR A 1 105 ? -62.085 0.155 -32.203 1.00 55.72 105 THR A O 1
ATOM 829 N N . MET A 1 106 ? -61.944 -0.840 -34.226 1.00 62.97 106 MET A N 1
ATOM 830 C CA . MET A 1 106 ? -62.796 -0.072 -35.155 1.00 62.97 106 MET A CA 1
ATOM 831 C C . MET A 1 106 ? -63.120 1.390 -34.814 1.00 62.97 106 MET A C 1
ATOM 833 O O . MET A 1 106 ? -64.015 1.656 -34.019 1.00 62.97 106 MET A O 1
ATOM 837 N N . LEU A 1 107 ? -62.601 2.317 -35.625 1.00 54.50 107 LEU A N 1
ATOM 838 C CA . LEU A 1 107 ? -63.440 3.396 -36.148 1.00 54.50 107 LEU A CA 1
ATOM 839 C C . LEU A 1 107 ? -62.932 3.919 -37.494 1.00 54.50 107 LEU A C 1
ATOM 841 O O . LEU A 1 107 ? -61.738 4.092 -37.731 1.00 54.50 107 LEU A O 1
ATOM 845 N N . SER A 1 108 ? -63.914 4.076 -38.370 1.00 55.06 108 SER A N 1
ATOM 846 C CA . SER A 1 108 ? -63.904 4.589 -39.729 1.00 55.06 108 SER A CA 1
ATOM 847 C C . SER A 1 108 ? -63.634 6.097 -39.812 1.00 55.06 108 SER A C 1
ATOM 849 O O . SER A 1 108 ? -63.615 6.791 -38.800 1.00 55.06 108 SER A O 1
ATOM 851 N N . ASP A 1 109 ? -63.538 6.552 -41.068 1.00 51.12 109 ASP A N 1
ATOM 852 C CA . ASP A 1 109 ? -63.692 7.922 -41.587 1.00 51.12 109 ASP A CA 1
ATOM 853 C C . ASP A 1 109 ? -62.411 8.761 -41.759 1.00 51.12 109 ASP A C 1
ATOM 855 O O . ASP A 1 109 ? -61.959 9.450 -40.847 1.00 51.12 109 ASP A O 1
ATOM 859 N N . VAL A 1 110 ? -61.864 8.782 -42.988 1.00 49.84 110 VAL A N 1
ATOM 860 C CA . VAL A 1 110 ? -62.175 9.827 -43.996 1.00 49.84 110 VAL A CA 1
ATOM 861 C C . VAL A 1 110 ? -61.795 9.380 -45.412 1.00 49.84 110 VAL A C 1
ATOM 863 O O . VAL A 1 110 ? -60.818 8.609 -45.546 1.00 49.84 110 VAL A O 1
#

Foldseek 3Di:
DPDPVQQVVLLVVLVVQAQFKKWKWADPPDPDIDIFIFGFHDRDSFKTWTWTQDPVRDTDIDIDGSVCCVVVRIPIDTDDDPVVVVVVVPPPPDDDDDPDDDDDDDDDDD

Sequence (110 aa):
MIVKADIDQCRRDLEACLGRKVRLRTSGGRKRVIIREGILENCYPNVFTVRCVRDNENTELLSYSYVDILTETVEVAVEPDPELAVLADRSLQDDSESVDGDDETMLSDV

pLDDT: mean 76.63, std 16.29, range [37.5, 94.0]

=== Feature glossary ===
The record interleaves many kinds of information about one protein. Here is each kind framed as the question it answers.

Q: What known structures does this most resemble?
A: Structural nearest neighbors (via Foldseek easy-search vs the PDB). Reported per hit: target PDB id, E-value, and alignment TM-score. A TM-score above ~0.5 is the conventional threshold for 'same fold'.

Q: Where is each backbone atom in 3D?
A: The mmCIF table is the protein's shape written out atom by atom. For each backbone N, Cα, C, and carbonyl O, it records an (x, y, z) coordinate triple in Å plus the residue type, chain letter, and residue number.

Q: What are the backbone torsion angles?
A: The φ/ψ torsion pair specifies the backbone conformation at each residue. φ rotates about the N–Cα bond, ψ about the Cα–C bond. Steric clashes forbid most of the (φ, ψ) plane — the allowed regions (α-helix basin, β-sheet basin, left-handed helix) are the Ramachandran-allowed regions.

Q: Which residues are buried vs exposed?
A: Solvent-accessible surface area (SAS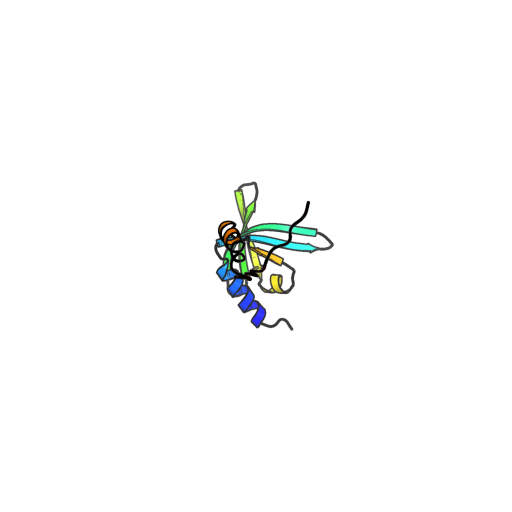A) is the area in Å² traced out by the centre of a 1.4 Å probe sphere (a water molecule) rolled over the protein's van der Waals surface (Shrake–Rupley / Lee–Richards construction). Buried residues have near-zero SASA; fully exposed residues can exceed 200 Å². The total SASA scales roughly with the number of surface residues.

Q: How confident is the AlphaFold model at each residue?
A: pLDDT is the predicted lDDT-Cα score: AlphaFold's confidence that the local environment of each residue (all inter-atomic distances within 15 Å) is correctly placed. It is a per-residue number between 0 and 100, with higher meaning more reliable.

Q: What does the local fold look like, residue by residue?
A: 3Di is Foldseek's structural alphabet. Each residue is assigned one of twenty discrete states based on how its Cα sits relative to its spatial (not sequential) neighbors. Aligning 3Di strings finds structural homologs roughly as well as full 3D superposition, but orders of magnitude faster.

Q: How big and how compact is the whole molecule?
A: Radius of gyration (Rg) is the root-mean-square distance of Cα atoms from their centroid — a single number for overall size and compactness. A globular domain of N residues has Rg ≈ 2.2·N^0.38 Å; an extended or disordered chain has a much larger Rg. The Cα contact count is the number of residue pairs whose Cα atoms are within 8 Å and are more than four positions apart in sequence — a standard proxy for tertiary packing density. The bounding box is the smallest axis-aligned box enclosing all Cα atoms.

Q: Which residues are in helices, strands, or loops?
A: DSSP 8-state secondary structure assigns each residue one of H (α-helix), G (3₁₀-helix), I (π-helix), E (extended β-strand), B (isolated β-bridge), T (hydrogen-bonded turn), S (bend), or '-' (coil). The assignment is computed from backbone hydrogen-bond geometry via the Kabsch–Sander algorithm.

Q: How mobile is each atom in the crystal?
A: Crystallographic B-factors measure how much each atom's electron density is smeared out, in Å². They rise in mobile loops and surface residues and fall in the buried interior. In AlphaFold models this column is repurposed to hold pLDDT instead.

Q: What if only a Cα trace is available?
A: P-SEA three-state annotation labels each residue as helix, strand, or coil based purely on the geometry of the Cα trace. It serves as a fallback when the full backbone (and thus DSSP) is unavailable.

Q: What family and function is it annotated with?
A: Database cross-references. InterPro integrates a dozen domain/family signature databases into unified entries with residue-range hits. GO terms attach function/process/location labels with evidence codes. CATH codes position the fold in a four-level structural taxonomy. Organism is the NCBI-taxonomy species name.

Q: Are the domains correctly placed relative to each other?
A: Predicted Aligned Error (PAE) is an AlphaFold confidence matrix: entry (i, j) is the expected error in the position of residue j, in ångströms, when the prediction is superimposed on the true structure at residue i. Low PAE within a block of residues means that block is internally rigid and well-predicted; high PAE between two blocks means their relative placement is uncertain even if each block individually is confident.

Q: What do the diagnostic plots show?
A: Three diagnostic plots accompany the record. The Cα contact map visualizes the tertiary structure as a 2D adjacency matrix (8 Å cutoff, sequence-local contacts suppressed). The Ramachandran plot shows the distribution of backbone (φ, ψ) torsions, with points in the α and β basins reflecting secondary structure content. The PAE plot shows AlphaFold's inter-residue confidence as a color matrix.

Q: What is the amino-acid chain?
A: Primary structure: the covalent order of the twenty standard amino acids along the backbone. Two proteins with the same sequence will (almost always) fold to the same structure; two with 30% identity often share a fold but not the details.

Q: What do the rendered images show?
A: The six renders are orthographic views along the three Cartesian axes in both directions. Representation (cartoon, sticks, or surface) and color scheme (sequence-rainbow or by-chain) vary across proteins so the training set covers all the common visualization conventions.